Protein AF-A0A3N0YCG9-F1 (afdb_monomer_lite)

Secondary structure (DSSP, 8-state):
-THHHHHHHHHHHHS------SS-----HHHHHHHHS--PPP-SS--TTS-HHHHSSS---EE--SSHHHHTGGGGSGGGGG-SEE--BHHHHHHHHHHTT----SS---SHHHHHHHHHHHHTTGGGT-SEEEEE-GGG-EEEEE-EETTEE--S-------

InterPro domains:
  IPR007342 Pseudouridine-5'-phosphate glycosidase [PF04227] (21-59)
  IPR022830 Indigoidine synthase A-like [G3DSA:3.40.1790.10] (17-108)
  IPR022830 Indigoidine synthase A-like [SSF110581] (22-108)

Organism: Anabarilius grahami (NCBI:txid495550)

pLDDT: mean 70.76, std 23.46, range [23.0, 96.81]

Sequence (163 aa):
MLWRFSALLKRCINTSSSRLCKKALDVSADLTELGRTPIAVVSAGVKSILDIGRTLEFLVIWFEPTDADKACKPFLSESWKALSYTSPNLAELCTMNHTLGLPTPTELPRSLEDVLGCVPTLCRPLLEHLHCVVVTLGALGVLVCGEHDAGTVNLQTRKQKRV

Foldseek 3Di:
DPPVVVVVVVVVVPPPPDDDDPDDDCDDPVLVVVLVDPDDDDDLDDDPPDPLPPSQPRDAAEAEDPDLVSLQVCLLDVSLLSHQEYEEEPVSLQSNCVSNVHDHDPDDDDDPVVCVVHVQSSCVVSQVRYQWYWYQHDPSGIDIDHDDDPRDRDPDDPPPPPD

Structure (mmCIF, N/CA/C/O backbone):
data_AF-A0A3N0YCG9-F1
#
_entry.id   AF-A0A3N0YCG9-F1
#
loop_
_atom_site.group_PDB
_atom_site.id
_atom_site.type_symbol
_atom_site.label_atom_id
_atom_site.label_alt_id
_atom_site.label_comp_id
_atom_site.label_asym_id
_atom_site.label_entity_id
_atom_site.label_seq_id
_atom_site.pdbx_PDB_ins_code
_atom_site.Cartn_x
_atom_site.Cartn_y
_atom_site.Cartn_z
_atom_site.occupancy
_atom_site.B_iso_or_equiv
_atom_site.auth_seq_id
_atom_site.auth_comp_id
_atom_site.auth_asym_id
_atom_site.auth_atom_id
_atom_site.pdbx_PDB_model_num
ATOM 1 N N . MET A 1 1 ? 5.345 -34.348 -1.942 1.00 37.19 1 MET A N 1
ATOM 2 C CA . MET A 1 1 ? 5.346 -33.648 -3.250 1.00 37.19 1 MET A CA 1
ATOM 3 C C . MET A 1 1 ? 5.800 -32.179 -3.191 1.00 37.19 1 MET A C 1
ATOM 5 O O . MET A 1 1 ? 6.169 -31.662 -4.231 1.00 37.19 1 MET A O 1
ATOM 9 N N . LEU A 1 2 ? 5.873 -31.522 -2.018 1.00 30.53 2 LEU A N 1
ATOM 10 C CA . LEU A 1 2 ? 6.313 -30.114 -1.889 1.00 30.53 2 LEU A CA 1
ATOM 11 C C . LEU A 1 2 ? 7.829 -29.859 -2.055 1.00 30.53 2 LEU A C 1
ATOM 13 O O . LEU A 1 2 ? 8.241 -28.742 -2.342 1.00 30.53 2 LEU A O 1
ATOM 17 N N . TRP A 1 3 ? 8.682 -30.874 -1.897 1.00 23.00 3 TRP A N 1
ATOM 18 C CA . TRP A 1 3 ? 10.139 -30.669 -1.855 1.00 23.00 3 TRP A CA 1
ATOM 19 C C . TRP A 1 3 ? 10.830 -30.614 -3.227 1.00 23.00 3 TRP A C 1
ATOM 21 O O . TRP A 1 3 ? 11.988 -30.214 -3.311 1.00 23.00 3 TRP A O 1
ATOM 31 N N . ARG A 1 4 ? 10.134 -30.960 -4.322 1.00 29.30 4 ARG A N 1
ATOM 32 C CA . ARG A 1 4 ? 10.714 -30.902 -5.678 1.00 29.30 4 ARG A CA 1
ATOM 33 C C . ARG A 1 4 ? 10.695 -29.498 -6.301 1.00 29.30 4 ARG A C 1
ATOM 35 O O . ARG A 1 4 ? 11.541 -29.217 -7.140 1.00 29.30 4 ARG A O 1
ATOM 42 N N . PHE A 1 5 ? 9.826 -28.596 -5.835 1.00 33.53 5 PHE A N 1
ATOM 43 C CA . PHE A 1 5 ? 9.745 -27.215 -6.337 1.00 33.53 5 PHE A CA 1
ATOM 44 C C . PHE A 1 5 ? 10.850 -26.297 -5.792 1.00 33.53 5 PHE A C 1
ATOM 46 O O . PHE A 1 5 ? 11.358 -25.448 -6.520 1.00 33.53 5 PHE A O 1
ATOM 53 N N . SER A 1 6 ? 11.311 -26.517 -4.553 1.00 35.75 6 SER A N 1
ATOM 54 C CA . SER A 1 6 ? 12.448 -25.766 -3.991 1.00 35.75 6 SER A CA 1
ATOM 55 C C . SER A 1 6 ? 13.743 -25.992 -4.783 1.00 35.75 6 SER A C 1
ATOM 57 O O . SER A 1 6 ? 14.545 -25.073 -4.940 1.00 35.75 6 SER A O 1
ATOM 59 N N . ALA A 1 7 ? 13.938 -27.199 -5.322 1.00 31.73 7 ALA A N 1
ATOM 60 C CA . ALA A 1 7 ? 15.111 -27.523 -6.125 1.00 31.73 7 ALA A CA 1
ATOM 61 C C . ALA A 1 7 ? 15.093 -26.833 -7.498 1.00 31.73 7 ALA A C 1
ATOM 63 O O . ALA A 1 7 ? 16.149 -26.420 -7.969 1.00 31.73 7 ALA A O 1
ATOM 64 N N . LEU A 1 8 ? 13.916 -26.666 -8.114 1.00 38.28 8 LEU A N 1
ATOM 65 C CA . LEU A 1 8 ? 13.781 -26.027 -9.426 1.00 38.28 8 LEU A CA 1
ATOM 66 C C . LEU A 1 8 ? 14.044 -24.515 -9.334 1.00 38.28 8 LEU A C 1
ATOM 68 O O . LEU A 1 8 ? 14.887 -23.999 -10.062 1.00 38.28 8 LEU A O 1
ATOM 72 N N . LEU A 1 9 ? 13.464 -23.845 -8.329 1.00 35.91 9 LEU A N 1
ATOM 73 C CA . LEU A 1 9 ? 13.721 -22.423 -8.071 1.00 35.91 9 LEU A CA 1
ATOM 74 C C . LEU A 1 9 ? 15.188 -22.153 -7.684 1.00 35.91 9 LEU A C 1
ATOM 76 O O . LEU A 1 9 ? 15.770 -21.152 -8.095 1.00 35.91 9 LEU A O 1
ATOM 80 N N . LYS A 1 10 ? 15.819 -23.058 -6.918 1.00 30.00 10 LYS A N 1
ATOM 81 C CA . LYS A 1 10 ? 17.254 -22.964 -6.586 1.00 30.00 10 LYS A CA 1
ATOM 82 C C . LYS A 1 10 ? 18.157 -23.196 -7.799 1.00 30.00 10 LYS A C 1
ATOM 84 O O . LYS A 1 10 ? 19.231 -22.601 -7.859 1.00 30.00 10 LYS A O 1
ATOM 89 N N . ARG A 1 11 ? 17.747 -24.030 -8.761 1.00 27.62 11 ARG A N 1
ATOM 90 C CA . ARG A 1 11 ? 18.532 -24.298 -9.975 1.00 27.62 11 ARG A CA 1
ATOM 91 C C . ARG A 1 11 ? 18.569 -23.081 -10.901 1.00 27.62 11 ARG A C 1
ATOM 93 O O . ARG A 1 11 ? 19.645 -22.775 -11.398 1.00 27.62 11 ARG A O 1
ATOM 100 N N . CYS A 1 12 ? 17.467 -22.336 -11.003 1.00 37.03 12 CYS A N 1
ATOM 101 C CA . CYS A 1 12 ? 17.390 -21.077 -11.755 1.00 37.03 12 CYS A CA 1
ATOM 102 C C . CYS A 1 12 ? 18.237 -19.942 -11.141 1.00 37.03 12 CYS A C 1
ATOM 104 O O . CYS A 1 12 ? 18.661 -19.040 -11.852 1.00 37.03 12 CYS A O 1
ATOM 106 N N . ILE A 1 13 ? 18.534 -19.995 -9.835 1.00 38.28 13 ILE A N 1
ATOM 107 C CA . ILE A 1 13 ? 19.373 -18.995 -9.144 1.00 38.28 13 ILE A CA 1
ATOM 108 C C . ILE A 1 13 ? 20.878 -19.269 -9.327 1.00 38.28 13 ILE A C 1
ATOM 110 O O . ILE A 1 13 ? 21.675 -18.334 -9.306 1.00 38.28 13 ILE A O 1
ATOM 114 N N . ASN A 1 14 ? 21.287 -20.531 -9.504 1.00 29.62 14 ASN A N 1
ATOM 115 C CA . ASN A 1 14 ? 22.705 -20.921 -9.523 1.00 29.62 14 ASN A CA 1
ATOM 116 C C . ASN A 1 14 ? 23.334 -21.008 -10.925 1.00 29.62 14 ASN A C 1
ATOM 118 O O . ASN A 1 14 ? 24.548 -21.179 -11.025 1.00 29.62 14 ASN A O 1
ATOM 122 N N . THR A 1 15 ? 22.554 -20.901 -12.004 1.00 33.34 15 THR A N 1
ATOM 123 C CA . THR A 1 15 ? 23.065 -20.990 -13.387 1.00 33.34 15 THR A CA 1
ATOM 124 C C . THR A 1 15 ? 23.573 -19.669 -13.968 1.00 33.34 15 THR A C 1
ATOM 126 O O . THR A 1 15 ? 24.191 -19.685 -15.025 1.00 33.34 15 THR A O 1
ATOM 129 N N . SER A 1 16 ? 23.417 -18.534 -13.281 1.00 37.97 16 SER A N 1
ATOM 130 C CA . SER A 1 16 ? 23.810 -17.216 -13.818 1.00 37.97 16 SER A CA 1
ATOM 131 C C . SER A 1 16 ? 25.271 -16.817 -13.551 1.00 37.97 16 SER A C 1
ATOM 133 O O . SER A 1 16 ? 25.642 -15.662 -13.750 1.00 37.97 16 SER A O 1
ATOM 135 N N . SER A 1 17 ? 26.127 -17.749 -13.115 1.00 38.06 17 SER A N 1
ATOM 136 C CA . SER A 1 17 ? 27.568 -17.507 -12.952 1.00 38.06 17 SER A CA 1
ATOM 137 C C . SER A 1 17 ? 28.369 -18.085 -14.120 1.00 38.06 17 SER A C 1
ATOM 139 O O . SER A 1 17 ? 29.158 -19.014 -13.967 1.00 38.06 17 SER A O 1
ATOM 141 N N . SER A 1 18 ? 28.198 -17.516 -15.311 1.00 30.56 18 SER A N 1
ATOM 142 C CA . SER A 1 18 ? 29.240 -17.566 -16.339 1.00 30.56 18 SER A CA 1
ATOM 143 C C . SER A 1 18 ? 29.152 -16.334 -17.230 1.00 30.56 18 SER A C 1
ATOM 145 O O . SER A 1 18 ? 28.174 -16.109 -17.935 1.00 30.56 18 SER A O 1
ATOM 147 N N . ARG A 1 19 ? 30.212 -15.526 -17.161 1.00 41.03 19 ARG A N 1
ATOM 148 C CA . ARG A 1 19 ? 30.545 -14.452 -18.099 1.00 41.03 19 ARG A CA 1
ATOM 149 C C . ARG A 1 19 ? 30.415 -14.948 -19.548 1.00 41.03 19 ARG A C 1
ATOM 151 O O . ARG A 1 19 ? 30.819 -16.072 -19.816 1.00 41.03 19 ARG A O 1
ATOM 158 N N . LEU A 1 20 ? 30.001 -14.034 -20.439 1.00 31.09 20 LEU A N 1
ATOM 159 C CA . LEU A 1 20 ? 29.906 -14.119 -21.914 1.00 31.09 20 LEU A CA 1
ATOM 160 C C . LEU A 1 20 ? 28.534 -14.556 -22.466 1.00 31.09 20 LEU A C 1
ATOM 162 O O . LEU A 1 20 ? 28.248 -15.739 -22.537 1.00 31.09 20 LEU A O 1
ATOM 166 N N . CYS A 1 21 ? 27.736 -13.611 -22.980 1.00 26.44 21 CYS A N 1
ATOM 167 C CA . CYS A 1 21 ? 27.433 -13.476 -24.417 1.00 26.44 21 CYS A CA 1
ATOM 168 C C . CYS A 1 21 ? 26.360 -12.393 -24.659 1.00 26.44 21 CYS A C 1
ATOM 170 O O . CYS A 1 21 ? 25.443 -12.192 -23.870 1.00 26.44 21 CYS A O 1
ATOM 172 N N . LYS A 1 22 ? 26.506 -11.670 -25.769 1.00 32.81 22 LYS A N 1
ATOM 173 C CA . LYS A 1 22 ? 25.615 -10.615 -26.263 1.00 32.81 22 LYS A CA 1
ATOM 174 C C . LYS A 1 22 ? 24.296 -11.219 -26.795 1.00 32.81 22 LYS A C 1
ATOM 176 O O . LYS A 1 22 ? 24.340 -12.182 -27.547 1.00 32.81 22 LYS A O 1
ATOM 181 N N . LYS A 1 23 ? 23.158 -10.559 -26.522 1.00 32.31 23 LYS A N 1
ATOM 182 C CA . LYS A 1 23 ? 21.869 -10.648 -27.258 1.00 32.31 23 LYS A CA 1
ATOM 183 C C . LYS A 1 23 ? 21.147 -12.017 -27.332 1.00 32.31 23 LYS A C 1
ATOM 185 O O . LYS A 1 23 ? 20.663 -12.382 -28.400 1.00 32.31 23 LYS A O 1
ATOM 190 N N . ALA A 1 24 ? 20.948 -12.712 -26.216 1.00 33.03 24 ALA A N 1
ATOM 191 C CA . ALA A 1 24 ? 19.905 -13.741 -26.120 1.00 33.03 24 ALA A CA 1
ATOM 192 C C . ALA A 1 24 ? 19.052 -13.476 -24.872 1.00 33.03 24 ALA A C 1
ATOM 194 O O . ALA A 1 24 ? 19.582 -13.374 -23.771 1.00 33.03 24 ALA A O 1
ATOM 195 N N . LEU A 1 25 ? 17.749 -13.260 -25.069 1.00 39.25 25 LEU A N 1
ATOM 196 C CA . LEU A 1 25 ? 16.774 -13.042 -24.001 1.00 39.25 25 LEU A CA 1
ATOM 197 C C . LEU A 1 25 ? 16.544 -14.372 -23.278 1.00 39.25 25 LEU A C 1
ATOM 199 O O . LEU A 1 25 ? 15.926 -15.267 -23.847 1.00 39.25 25 LEU A O 1
ATOM 203 N N . ASP A 1 26 ? 17.027 -14.491 -22.045 1.00 39.84 26 ASP A N 1
ATOM 204 C CA . ASP A 1 26 ? 16.812 -15.674 -21.209 1.00 39.84 26 ASP A CA 1
ATOM 205 C C . ASP A 1 26 ? 15.547 -15.470 -20.358 1.00 39.84 26 ASP A C 1
ATOM 207 O O . ASP A 1 26 ? 15.591 -15.161 -19.166 1.00 39.84 26 ASP A O 1
ATOM 211 N N . VAL A 1 27 ? 14.382 -15.529 -21.012 1.00 47.94 27 VAL A N 1
ATOM 212 C CA . VAL A 1 27 ? 13.092 -15.588 -20.311 1.00 47.94 27 VAL A CA 1
ATOM 213 C C . VAL A 1 27 ? 12.921 -17.024 -19.833 1.00 47.94 27 VAL A C 1
ATOM 215 O O . VAL A 1 27 ? 12.742 -17.925 -20.652 1.00 47.94 27 VAL A O 1
ATOM 218 N N . SER A 1 28 ? 12.981 -17.246 -18.516 1.00 51.81 28 SER A N 1
ATOM 219 C CA . SER A 1 28 ? 12.769 -18.584 -17.956 1.00 51.81 28 SER A CA 1
ATOM 220 C C . SER A 1 28 ? 11.415 -19.140 -18.410 1.00 51.81 28 SER A C 1
ATOM 222 O O . SER A 1 28 ? 10.379 -18.486 -18.254 1.00 51.81 28 SER A O 1
ATOM 224 N N . ALA A 1 29 ? 11.416 -20.371 -18.927 1.00 55.06 29 ALA A N 1
ATOM 225 C CA . ALA A 1 29 ? 10.206 -21.112 -19.280 1.00 55.06 29 ALA A CA 1
ATOM 226 C C . ALA A 1 29 ? 9.208 -21.200 -18.104 1.00 55.06 29 ALA A C 1
ATOM 228 O O . ALA A 1 29 ? 7.998 -21.246 -18.328 1.00 55.06 29 ALA A O 1
ATOM 229 N N . ASP A 1 30 ? 9.701 -21.120 -16.861 1.00 53.72 30 ASP A N 1
ATOM 230 C CA . ASP A 1 30 ? 8.892 -21.147 -15.639 1.00 53.72 30 ASP A CA 1
ATOM 231 C C . ASP A 1 30 ? 7.851 -20.016 -15.599 1.00 53.72 30 ASP A C 1
ATOM 233 O O . ASP A 1 30 ? 6.733 -20.218 -15.131 1.00 53.72 30 ASP A O 1
ATOM 237 N N . LEU A 1 31 ? 8.188 -18.830 -16.119 1.00 50.75 31 LEU A N 1
ATOM 238 C CA . LEU A 1 31 ? 7.305 -17.655 -16.116 1.00 50.75 31 LEU A CA 1
ATOM 239 C C . LEU A 1 31 ? 6.129 -17.804 -17.083 1.00 50.75 31 LEU A C 1
ATOM 241 O O . LEU A 1 31 ? 5.025 -17.343 -16.800 1.00 50.75 31 LEU A O 1
ATOM 245 N N . THR A 1 32 ? 6.356 -18.492 -18.204 1.00 55.34 32 THR A N 1
ATOM 246 C CA . 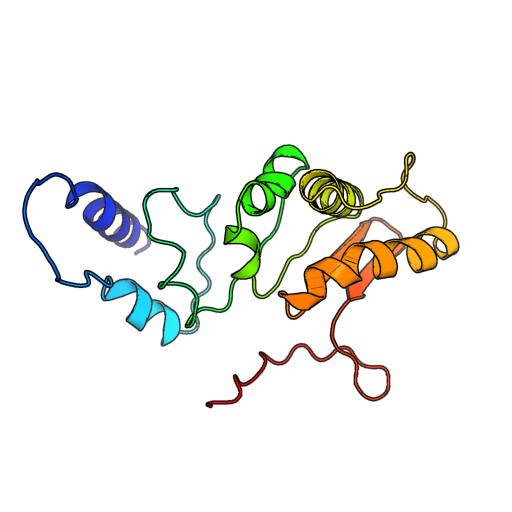THR A 1 32 ? 5.299 -18.783 -19.181 1.00 55.34 32 THR A CA 1
ATOM 247 C C . THR A 1 32 ? 4.316 -19.815 -18.626 1.00 55.34 32 THR A C 1
ATOM 249 O O . THR A 1 32 ? 3.109 -19.684 -18.822 1.00 55.34 32 THR A O 1
ATOM 252 N N . GLU A 1 33 ? 4.810 -20.812 -17.889 1.00 57.78 33 GLU A N 1
ATOM 253 C CA . GLU A 1 33 ? 3.973 -21.830 -17.239 1.00 57.78 33 GLU A CA 1
ATOM 254 C C . GLU A 1 33 ? 3.208 -21.275 -16.023 1.00 57.78 33 GLU A C 1
ATOM 256 O O . GLU A 1 33 ? 2.035 -21.606 -15.822 1.00 57.78 33 GLU A O 1
ATOM 261 N N . LEU A 1 34 ? 3.826 -20.361 -15.264 1.00 55.62 34 LEU A N 1
ATOM 262 C CA . LEU A 1 34 ? 3.185 -19.605 -14.180 1.00 55.62 34 LEU A CA 1
ATOM 263 C C . LEU A 1 34 ? 2.027 -18.731 -14.672 1.00 55.62 34 LEU A C 1
ATOM 265 O O . LEU A 1 34 ? 1.005 -18.653 -14.001 1.00 55.62 34 LEU A O 1
ATOM 269 N N . GLY A 1 35 ? 2.154 -18.109 -15.847 1.00 55.44 35 GLY A N 1
ATOM 270 C CA . GLY A 1 35 ? 1.075 -17.309 -16.436 1.00 55.44 35 GLY A CA 1
ATOM 271 C C . GLY A 1 35 ? -0.089 -18.133 -17.007 1.00 55.44 35 GLY A C 1
ATOM 272 O O . GLY A 1 35 ? -1.175 -17.595 -17.209 1.00 55.44 35 GLY A O 1
ATOM 273 N N . ARG A 1 36 ? 0.117 -19.430 -17.283 1.00 55.62 36 ARG A N 1
ATOM 274 C CA . ARG A 1 36 ? -0.893 -20.329 -17.883 1.00 55.62 36 ARG A CA 1
ATOM 275 C C . ARG A 1 36 ? -1.649 -21.179 -16.867 1.00 55.62 36 ARG A C 1
ATOM 277 O O . ARG A 1 36 ? -2.750 -21.639 -17.165 1.00 55.62 36 ARG A O 1
ATOM 284 N N . THR A 1 37 ? -1.076 -21.393 -15.688 1.00 52.50 37 THR A N 1
ATOM 285 C CA . THR A 1 37 ? -1.665 -22.232 -14.639 1.00 52.50 37 THR A CA 1
ATOM 286 C C . THR A 1 37 ? -2.245 -21.333 -13.544 1.00 52.50 37 THR A C 1
ATOM 288 O O . THR A 1 37 ? -1.543 -20.426 -13.1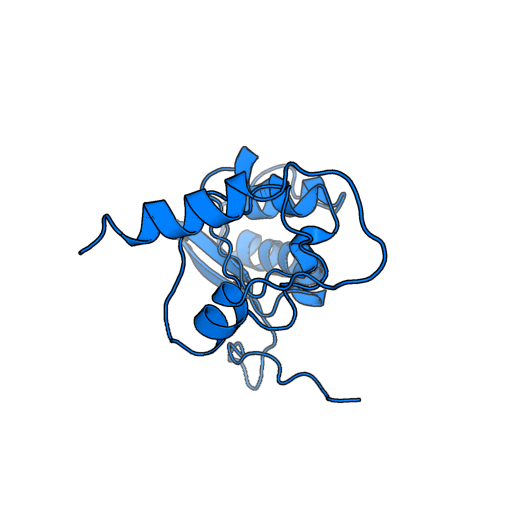08 1.00 52.50 37 THR A O 1
ATOM 291 N N . PRO A 1 38 ? -3.481 -21.550 -13.051 1.00 52.94 38 PRO A N 1
ATOM 292 C CA . PRO A 1 38 ? -4.060 -20.750 -11.968 1.00 52.94 38 PRO A CA 1
ATOM 293 C C . PRO A 1 38 ? -3.415 -21.108 -10.617 1.00 52.94 38 PRO A C 1
ATOM 295 O O . PRO A 1 38 ? -4.044 -21.700 -9.741 1.00 52.94 38 PRO A O 1
ATOM 298 N N . ILE A 1 39 ? -2.130 -20.791 -10.462 1.00 56.81 39 ILE A N 1
ATOM 299 C CA . ILE A 1 39 ? -1.344 -20.985 -9.244 1.00 56.81 39 ILE A CA 1
ATOM 300 C C . ILE A 1 39 ? -0.922 -19.625 -8.688 1.00 56.81 39 ILE A C 1
ATOM 302 O O . ILE A 1 39 ? -0.410 -18.774 -9.408 1.00 56.81 39 ILE A O 1
ATOM 306 N N . ALA A 1 40 ? -1.122 -19.421 -7.388 1.00 56.03 40 ALA A N 1
ATOM 307 C CA . ALA A 1 40 ? -0.599 -18.259 -6.682 1.00 56.03 40 ALA A CA 1
ATOM 308 C C . ALA A 1 40 ? 0.783 -18.596 -6.107 1.00 56.03 40 ALA A C 1
ATOM 310 O O . ALA A 1 40 ? 0.935 -19.577 -5.376 1.00 56.03 40 ALA A O 1
ATOM 311 N N . VAL A 1 41 ? 1.792 -17.783 -6.421 1.00 62.50 41 VAL A N 1
ATOM 312 C CA . VAL A 1 41 ? 3.124 -17.888 -5.813 1.00 62.50 41 VAL A CA 1
ATOM 313 C C . VAL A 1 41 ? 3.245 -16.846 -4.714 1.00 62.50 41 VAL A C 1
ATOM 315 O O . VAL A 1 41 ? 3.231 -15.650 -4.983 1.00 62.50 41 VAL A O 1
ATOM 318 N N . VAL A 1 42 ? 3.411 -17.306 -3.475 1.00 61.19 42 VAL A N 1
ATOM 319 C CA . VAL A 1 42 ? 3.691 -16.441 -2.325 1.00 61.19 42 VAL A CA 1
ATOM 320 C C . VAL A 1 42 ? 5.195 -16.454 -2.069 1.00 61.19 42 VAL A C 1
ATOM 322 O O . VAL A 1 42 ? 5.782 -17.509 -1.821 1.00 61.19 42 VAL A O 1
ATOM 325 N N . SER A 1 43 ? 5.837 -15.289 -2.142 1.00 66.06 43 SER A N 1
ATOM 326 C CA . SER A 1 43 ? 7.262 -15.117 -1.843 1.00 66.06 43 SER A CA 1
ATOM 327 C C . SER A 1 43 ? 7.473 -13.919 -0.916 1.00 66.06 43 SER A C 1
ATOM 329 O O . SER A 1 43 ? 6.677 -12.986 -0.901 1.00 66.06 43 SER A O 1
ATOM 331 N N . ALA A 1 44 ? 8.563 -13.913 -0.142 1.00 57.44 44 ALA A N 1
ATOM 332 C CA . ALA A 1 44 ? 8.921 -12.801 0.750 1.00 57.44 44 ALA A CA 1
ATOM 333 C C . ALA A 1 44 ? 9.575 -11.614 0.002 1.00 57.44 44 ALA A C 1
ATOM 335 O O . ALA A 1 44 ? 10.417 -10.906 0.559 1.00 57.44 44 ALA A O 1
ATOM 336 N N . GLY A 1 45 ? 9.222 -11.432 -1.273 1.00 57.62 45 GLY A N 1
ATOM 337 C CA . GLY A 1 45 ? 9.804 -10.456 -2.188 1.00 57.62 45 GLY A CA 1
ATOM 338 C C . GLY A 1 45 ? 10.503 -11.098 -3.387 1.00 57.62 45 GLY A C 1
ATOM 339 O O . GLY A 1 45 ? 10.978 -12.236 -3.343 1.00 57.62 45 GLY A O 1
ATOM 340 N N . VAL A 1 46 ? 10.588 -10.335 -4.475 1.00 55.03 46 VAL A N 1
ATOM 341 C CA . VAL A 1 46 ? 11.354 -10.714 -5.666 1.00 55.03 46 VAL A CA 1
ATOM 342 C C . VAL A 1 46 ? 12.833 -10.473 -5.362 1.00 55.03 46 VAL A C 1
ATOM 344 O O . VAL A 1 46 ? 13.226 -9.366 -4.995 1.00 55.03 46 VAL A O 1
ATOM 347 N N . LYS A 1 47 ? 13.676 -11.507 -5.467 1.00 50.69 47 LYS A N 1
ATOM 348 C CA . LYS A 1 47 ? 15.133 -11.340 -5.343 1.00 50.69 47 LYS A CA 1
ATOM 349 C C . LYS A 1 47 ? 15.568 -10.353 -6.433 1.00 50.69 47 LYS A C 1
ATOM 351 O O . LYS A 1 47 ? 15.233 -10.571 -7.592 1.00 50.69 47 LYS A O 1
ATOM 356 N N . SER A 1 48 ? 16.319 -9.312 -6.071 1.00 44.66 48 SER A N 1
ATOM 357 C CA . SER A 1 48 ? 16.760 -8.178 -6.916 1.00 44.66 48 SER A CA 1
ATOM 358 C C . SER A 1 48 ? 17.592 -8.534 -8.165 1.00 44.66 48 SER A C 1
ATOM 360 O O . SER A 1 48 ? 18.203 -7.661 -8.769 1.00 44.66 48 SER A O 1
ATOM 362 N N . ILE A 1 49 ? 17.661 -9.818 -8.520 1.00 43.72 49 ILE A N 1
ATOM 363 C CA . ILE A 1 49 ? 18.489 -10.404 -9.575 1.00 43.72 49 ILE A CA 1
ATOM 364 C C . ILE A 1 49 ? 17.679 -10.804 -10.816 1.00 43.72 49 ILE A C 1
ATOM 366 O O . ILE A 1 49 ? 18.269 -11.147 -11.834 1.00 43.72 49 ILE A O 1
ATOM 370 N N . LEU A 1 50 ? 16.343 -10.783 -10.739 1.00 48.59 50 LEU A N 1
ATOM 371 C CA . LEU A 1 50 ? 15.499 -10.897 -11.925 1.00 48.59 50 LEU A CA 1
ATOM 372 C C . LEU A 1 50 ? 15.365 -9.511 -12.555 1.00 48.59 50 LEU A C 1
ATOM 374 O O . LEU A 1 50 ? 15.037 -8.554 -11.857 1.00 48.59 50 LEU A O 1
ATOM 378 N N . ASP A 1 51 ? 15.573 -9.417 -13.867 1.00 45.00 51 ASP A N 1
ATOM 379 C CA . ASP A 1 51 ? 15.200 -8.246 -14.660 1.00 45.00 51 ASP A CA 1
ATOM 380 C C . ASP A 1 51 ? 13.665 -8.097 -14.620 1.00 45.00 51 ASP A C 1
ATOM 382 O O . ASP A 1 51 ? 12.901 -8.645 -15.423 1.00 45.00 51 ASP A O 1
ATOM 386 N N . ILE A 1 52 ? 13.216 -7.392 -13.583 1.00 53.88 52 ILE A N 1
ATOM 387 C CA . ILE A 1 52 ? 11.825 -7.111 -13.222 1.00 53.88 52 ILE A CA 1
ATOM 388 C C . ILE A 1 52 ? 11.121 -6.429 -14.409 1.00 53.88 52 ILE A C 1
ATOM 390 O O . ILE A 1 52 ? 10.015 -6.808 -14.766 1.00 53.88 52 ILE A O 1
ATOM 394 N N . GLY A 1 53 ? 11.792 -5.545 -15.150 1.00 50.72 53 GLY A N 1
ATOM 395 C CA . GLY A 1 53 ? 11.154 -4.727 -16.191 1.00 50.72 53 GLY A CA 1
ATOM 396 C C . GLY A 1 53 ? 10.427 -5.469 -17.328 1.00 50.72 53 GLY A C 1
ATOM 397 O O . GLY A 1 53 ? 9.478 -4.916 -17.868 1.00 50.72 53 GLY A O 1
ATOM 398 N N . ARG A 1 54 ? 10.820 -6.700 -17.704 1.00 47.38 54 ARG A N 1
ATOM 399 C CA . ARG A 1 54 ? 10.189 -7.447 -18.827 1.00 47.38 54 ARG A CA 1
ATOM 400 C C . ARG A 1 54 ? 9.427 -8.707 -18.424 1.00 47.38 54 ARG A C 1
ATOM 402 O O . ARG A 1 54 ? 8.726 -9.290 -19.243 1.00 47.38 54 ARG A O 1
ATOM 409 N N . THR A 1 55 ? 9.540 -9.114 -17.166 1.00 50.03 55 THR A N 1
ATOM 410 C CA . THR A 1 55 ? 8.865 -10.303 -16.626 1.00 50.03 55 THR A CA 1
ATOM 411 C C . THR A 1 55 ? 7.398 -10.016 -16.249 1.00 50.03 55 THR A C 1
ATOM 413 O O . THR A 1 55 ? 6.604 -10.931 -16.047 1.00 50.03 55 THR A O 1
ATOM 416 N N . LEU A 1 56 ? 7.025 -8.735 -16.165 1.00 50.41 56 LEU A N 1
ATOM 417 C CA . LEU A 1 56 ? 5.851 -8.266 -15.424 1.00 50.41 56 LEU A CA 1
ATOM 418 C C . LEU A 1 56 ? 4.660 -7.865 -16.298 1.00 50.41 56 LEU A C 1
ATOM 420 O O . LEU A 1 56 ? 3.587 -7.603 -15.771 1.00 50.41 56 LEU A O 1
ATOM 424 N N . GLU A 1 57 ? 4.803 -7.880 -17.625 1.00 52.44 57 GLU A N 1
ATOM 425 C CA . GLU A 1 57 ? 3.679 -7.606 -18.536 1.00 52.44 57 GLU A CA 1
ATOM 426 C C . GLU A 1 57 ? 2.651 -8.753 -18.583 1.00 52.44 57 GLU A C 1
ATOM 428 O O . GLU A 1 57 ? 1.534 -8.559 -19.056 1.00 52.44 57 GLU A O 1
ATOM 433 N N . PHE A 1 58 ? 3.003 -9.943 -18.080 1.00 53.41 58 PHE A N 1
ATOM 434 C CA . PHE A 1 58 ? 2.191 -11.158 -18.220 1.00 53.41 58 PHE A CA 1
ATOM 435 C C . PHE A 1 58 ? 1.601 -11.698 -16.912 1.00 53.41 58 PHE A C 1
ATOM 437 O O . PHE A 1 58 ? 0.824 -12.651 -16.962 1.00 53.41 58 PHE A O 1
ATOM 444 N N . LEU A 1 59 ? 1.947 -11.132 -15.750 1.00 67.88 59 L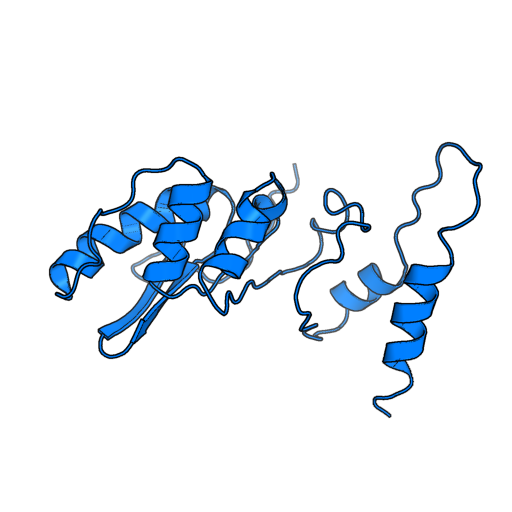EU A N 1
ATOM 445 C CA . LEU A 1 59 ? 1.561 -11.690 -14.451 1.00 67.88 59 LEU A CA 1
ATOM 446 C C . LEU A 1 59 ? 0.772 -10.689 -13.614 1.00 67.88 59 LEU A C 1
ATOM 448 O O . LEU A 1 59 ? 1.171 -9.542 -13.442 1.00 67.88 59 LEU A O 1
ATOM 452 N N . VAL A 1 60 ? -0.330 -11.170 -13.040 1.00 76.38 60 VAL A N 1
ATOM 453 C CA . VAL A 1 60 ? -1.047 -10.452 -11.988 1.00 76.38 60 VAL A CA 1
ATOM 454 C C . VAL A 1 60 ? -0.257 -10.578 -10.693 1.00 76.38 60 VAL A C 1
ATOM 456 O O . VAL A 1 60 ? -0.007 -11.691 -10.229 1.00 76.38 60 VAL A O 1
ATOM 459 N N . ILE A 1 61 ? 0.112 -9.446 -10.097 1.00 82.75 61 ILE A N 1
ATOM 460 C CA . ILE A 1 61 ? 0.903 -9.421 -8.863 1.00 82.75 61 ILE A CA 1
ATOM 461 C C . ILE A 1 61 ? 0.123 -8.742 -7.759 1.00 82.75 61 ILE A C 1
ATOM 463 O O . ILE A 1 61 ? -0.340 -7.612 -7.910 1.00 82.75 61 ILE A O 1
ATOM 467 N N . TRP A 1 62 ? 0.038 -9.441 -6.634 1.00 86.94 62 TRP A N 1
ATOM 468 C CA . TRP A 1 62 ? -0.549 -8.944 -5.407 1.00 86.94 62 TRP A CA 1
ATOM 469 C C . TRP A 1 62 ? 0.542 -8.737 -4.358 1.00 86.94 62 TRP A C 1
ATOM 471 O O . TRP A 1 62 ? 1.276 -9.670 -4.025 1.00 86.94 62 TRP A O 1
ATOM 481 N N . PHE A 1 63 ? 0.647 -7.518 -3.837 1.00 90.81 63 PHE A N 1
ATOM 482 C CA . PHE A 1 63 ? 1.583 -7.167 -2.776 1.00 90.81 63 PHE A CA 1
ATOM 483 C C . PHE A 1 63 ? 0.863 -7.033 -1.425 1.00 90.81 63 PHE A C 1
ATOM 485 O O . PHE A 1 63 ? 0.024 -6.159 -1.241 1.00 90.81 63 PHE A O 1
ATOM 492 N N . GLU A 1 64 ? 1.204 -7.905 -0.477 1.00 91.56 64 GLU A N 1
ATOM 493 C CA . GLU A 1 64 ? 0.778 -7.827 0.929 1.00 91.56 64 GLU A CA 1
ATOM 494 C C . GLU A 1 64 ? 1.973 -7.375 1.779 1.00 91.56 64 GLU A C 1
ATOM 496 O O . GLU A 1 64 ? 2.841 -8.201 2.102 1.00 91.56 64 GLU A O 1
ATOM 501 N N . PRO A 1 65 ? 2.094 -6.081 2.116 1.00 88.69 65 PRO A N 1
ATOM 502 C CA . PRO A 1 65 ? 3.057 -5.662 3.124 1.00 88.69 65 PRO A CA 1
ATOM 503 C C . PRO A 1 65 ? 2.679 -6.250 4.495 1.00 88.69 65 PRO A C 1
ATOM 505 O O . PRO A 1 65 ? 1.518 -6.482 4.802 1.00 88.69 65 PRO A O 1
ATOM 508 N N . THR A 1 66 ? 3.691 -6.568 5.305 1.00 81.75 66 THR A N 1
ATOM 509 C CA . THR A 1 66 ? 3.496 -7.090 6.677 1.00 81.75 66 THR A CA 1
ATOM 510 C C . THR A 1 66 ? 3.830 -6.050 7.746 1.00 81.75 66 THR A C 1
ATOM 512 O O . THR A 1 66 ? 3.469 -6.210 8.908 1.00 81.75 66 THR A O 1
ATOM 515 N N . ASP A 1 67 ? 4.637 -5.061 7.368 1.00 87.06 67 ASP A N 1
ATOM 516 C CA . ASP A 1 67 ? 5.117 -3.985 8.219 1.00 87.06 67 ASP A CA 1
ATOM 517 C C . ASP A 1 67 ? 5.599 -2.815 7.344 1.00 87.06 67 ASP A C 1
ATOM 519 O O . ASP A 1 67 ? 5.846 -2.971 6.140 1.00 87.06 67 ASP A O 1
ATOM 523 N N . ALA A 1 68 ? 5.760 -1.643 7.962 1.00 81.06 68 ALA A N 1
ATOM 524 C CA . ALA A 1 68 ? 6.173 -0.412 7.292 1.00 81.06 68 ALA A CA 1
ATOM 525 C C . ALA A 1 68 ? 7.533 -0.539 6.573 1.00 81.06 68 ALA A C 1
ATOM 527 O O . ALA A 1 68 ? 7.681 -0.057 5.447 1.00 81.06 68 ALA A O 1
ATOM 5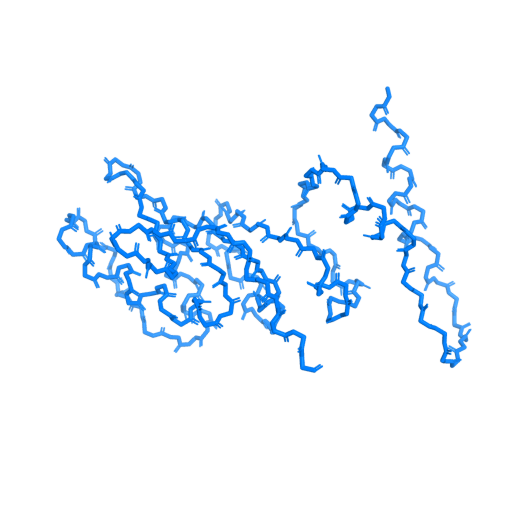28 N N . ASP A 1 69 ? 8.503 -1.248 7.163 1.00 83.25 69 ASP A N 1
ATOM 529 C CA . ASP A 1 69 ? 9.839 -1.418 6.575 1.00 83.25 69 ASP A CA 1
ATOM 530 C C . ASP A 1 69 ? 9.799 -2.274 5.306 1.00 83.25 69 ASP A C 1
ATOM 532 O O . ASP A 1 69 ? 10.637 -2.134 4.412 1.00 83.25 69 ASP A O 1
ATOM 536 N N . LYS A 1 70 ? 8.841 -3.197 5.199 1.00 83.06 70 LYS A N 1
ATOM 537 C CA . LYS A 1 70 ? 8.593 -3.946 3.962 1.00 83.06 70 LYS A CA 1
ATOM 538 C C . LYS A 1 70 ? 7.751 -3.159 2.972 1.00 83.06 70 LYS A C 1
ATOM 540 O O . LYS A 1 70 ? 8.005 -3.281 1.772 1.00 83.06 70 LYS A O 1
ATOM 545 N N . ALA A 1 71 ? 6.797 -2.366 3.453 1.00 89.44 71 ALA A N 1
ATOM 546 C CA . ALA A 1 71 ? 5.885 -1.595 2.617 1.00 89.44 71 ALA A CA 1
ATOM 547 C C . ALA A 1 71 ? 6.622 -0.626 1.685 1.00 89.44 71 ALA A C 1
ATOM 549 O O . ALA A 1 71 ? 6.228 -0.488 0.531 1.00 89.44 71 ALA A O 1
ATOM 550 N N . CYS A 1 72 ? 7.724 -0.017 2.135 1.00 88.56 72 CYS A N 1
ATOM 551 C CA . CYS A 1 72 ? 8.489 0.932 1.321 1.00 88.56 72 CYS A CA 1
ATOM 552 C C . CYS A 1 72 ? 9.299 0.281 0.189 1.00 88.56 72 CYS A C 1
ATOM 554 O O . CYS A 1 72 ? 9.595 0.936 -0.809 1.00 88.56 72 CYS A O 1
ATOM 556 N N . LYS A 1 73 ? 9.669 -1.001 0.302 1.00 86.62 73 LYS A N 1
ATOM 557 C CA . LYS A 1 73 ? 10.710 -1.607 -0.551 1.00 86.62 73 LYS A CA 1
ATOM 558 C C . LYS A 1 73 ? 10.414 -1.537 -2.052 1.00 86.62 73 LYS A C 1
ATOM 560 O O . LYS A 1 73 ? 11.330 -1.175 -2.791 1.00 86.62 73 LYS A O 1
ATOM 565 N N . PRO A 1 74 ? 9.192 -1.840 -2.535 1.00 86.75 74 PRO A N 1
ATOM 566 C CA . PRO A 1 74 ? 8.888 -1.711 -3.960 1.00 86.75 74 PRO A CA 1
ATOM 567 C C . PRO A 1 74 ? 8.990 -0.267 -4.467 1.00 86.75 74 PRO A C 1
ATOM 569 O O . PRO A 1 74 ? 9.306 -0.063 -5.636 1.00 86.75 74 PRO A O 1
ATOM 572 N N . PHE A 1 75 ? 8.754 0.711 -3.589 1.00 89.81 75 PHE A N 1
ATOM 573 C CA . PHE A 1 75 ? 8.665 2.143 -3.891 1.00 89.81 75 PHE A CA 1
ATOM 574 C C . PHE A 1 75 ? 10.020 2.860 -3.881 1.00 89.81 75 PHE A C 1
ATOM 576 O O . PHE A 1 75 ? 10.107 4.001 -4.318 1.00 89.81 75 PHE A O 1
ATOM 583 N N . LEU A 1 76 ? 11.097 2.185 -3.464 1.00 87.88 76 LEU A N 1
ATOM 584 C CA . LEU A 1 76 ? 12.477 2.688 -3.573 1.00 87.88 76 LEU A CA 1
ATOM 585 C C . LEU A 1 76 ? 13.014 2.681 -5.020 1.00 87.88 76 LEU A C 1
ATOM 587 O O . LEU A 1 76 ? 14.129 3.128 -5.277 1.00 87.88 76 LEU A O 1
ATOM 591 N N . SER A 1 77 ? 12.255 2.124 -5.965 1.00 86.50 77 SER A N 1
ATOM 592 C CA . SER A 1 77 ? 12.576 2.058 -7.394 1.00 86.50 77 SER A CA 1
ATOM 593 C C . SER A 1 77 ? 11.282 2.069 -8.203 1.00 86.50 77 SER A C 1
ATOM 595 O O . SER A 1 77 ? 10.213 1.916 -7.635 1.00 86.50 77 SER A O 1
ATOM 597 N N . GLU A 1 78 ? 11.352 2.113 -9.529 1.00 85.12 78 GLU A N 1
ATOM 598 C CA . GLU A 1 78 ? 10.165 2.034 -10.401 1.00 85.12 78 GLU A CA 1
ATOM 599 C C . GLU A 1 78 ? 9.457 0.659 -10.391 1.00 85.12 78 GLU A C 1
ATOM 601 O O . GLU A 1 78 ? 8.438 0.473 -11.055 1.00 85.12 78 GLU A O 1
ATOM 606 N N . SER A 1 79 ? 9.969 -0.317 -9.631 1.00 81.56 79 SER A N 1
ATOM 607 C CA . SER A 1 79 ? 9.455 -1.694 -9.591 1.00 81.56 79 SER A CA 1
ATOM 608 C C . SER A 1 79 ? 8.005 -1.800 -9.102 1.00 81.56 79 SER A C 1
ATOM 610 O O . SER A 1 79 ? 7.306 -2.736 -9.484 1.00 81.56 79 SER A O 1
ATOM 612 N N . TRP A 1 80 ? 7.525 -0.862 -8.278 1.00 86.06 80 TRP A N 1
ATOM 613 C CA . TRP A 1 80 ? 6.138 -0.868 -7.789 1.00 86.06 80 TRP A CA 1
ATOM 614 C C . TRP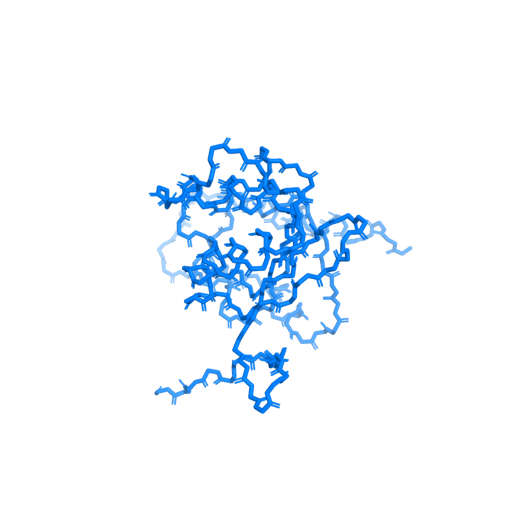 A 1 80 ? 5.094 -0.709 -8.905 1.00 86.06 80 TRP A C 1
ATOM 616 O O . TRP A 1 80 ? 3.963 -1.158 -8.739 1.00 86.06 80 TRP A O 1
ATOM 626 N N . LYS A 1 81 ? 5.462 -0.131 -10.058 1.00 87.38 81 LYS A N 1
ATOM 627 C CA . LYS A 1 81 ? 4.552 0.068 -11.204 1.00 87.38 81 LYS A CA 1
ATOM 628 C C . LYS A 1 81 ? 4.116 -1.234 -11.873 1.00 87.38 81 LYS A C 1
ATOM 630 O O . LYS A 1 81 ? 3.188 -1.238 -12.670 1.00 87.38 81 LYS A O 1
ATOM 635 N N . ALA A 1 82 ? 4.793 -2.331 -11.557 1.00 82.69 82 ALA A N 1
ATOM 636 C CA . ALA A 1 82 ? 4.431 -3.662 -12.008 1.00 82.69 82 ALA A CA 1
ATOM 637 C C . ALA A 1 82 ? 3.440 -4.385 -11.082 1.00 82.69 82 ALA A C 1
ATOM 639 O O . ALA A 1 82 ? 2.986 -5.483 -11.404 1.00 82.69 82 ALA A O 1
ATOM 640 N N . LEU A 1 83 ? 3.129 -3.815 -9.915 1.00 86.88 83 LEU A N 1
ATOM 641 C CA . LEU A 1 83 ? 2.119 -4.376 -9.027 1.00 86.88 83 LEU A CA 1
ATOM 642 C C . LEU A 1 83 ? 0.739 -4.204 -9.664 1.00 86.88 83 LEU A C 1
ATOM 644 O O . LEU A 1 83 ? 0.391 -3.122 -10.127 1.00 86.88 83 LEU A O 1
ATOM 648 N N . SER A 1 84 ? -0.067 -5.265 -9.668 1.00 86.69 84 SER A N 1
ATOM 649 C CA . SER A 1 84 ? -1.465 -5.176 -10.106 1.00 86.69 84 SER A CA 1
ATOM 650 C C . SER A 1 84 ? -2.370 -4.762 -8.949 1.00 86.69 84 SER A C 1
ATOM 652 O O . SER A 1 84 ? -3.276 -3.949 -9.124 1.00 86.69 84 SER A O 1
ATOM 654 N N . TYR A 1 85 ? -2.102 -5.316 -7.767 1.00 89.81 85 TYR A N 1
ATOM 655 C CA . TYR A 1 85 ? -2.882 -5.135 -6.553 1.00 89.81 85 TYR A CA 1
ATOM 656 C C . TYR A 1 85 ? -1.960 -4.972 -5.348 1.00 89.81 85 TYR A C 1
ATOM 658 O O . TYR A 1 85 ? -0.858 -5.525 -5.310 1.00 89.81 85 TYR A O 1
ATOM 666 N N . THR A 1 86 ? -2.428 -4.245 -4.342 1.00 94.12 86 THR A N 1
ATOM 667 C CA . THR A 1 86 ? -1.766 -4.173 -3.038 1.00 94.12 86 THR A CA 1
ATOM 668 C C . THR A 1 86 ? -2.795 -4.061 -1.927 1.00 94.12 86 THR A C 1
ATOM 670 O O . THR A 1 86 ? -3.886 -3.531 -2.143 1.00 94.12 86 THR A O 1
ATOM 673 N N . SER A 1 87 ? -2.441 -4.554 -0.747 1.00 95.75 87 SER A N 1
ATOM 674 C CA . SER A 1 87 ? -3.349 -4.679 0.390 1.00 95.75 87 SER A CA 1
ATOM 675 C C . SER A 1 87 ? -2.732 -4.153 1.701 1.00 95.75 87 SER A C 1
ATOM 677 O O . SER A 1 87 ? -2.526 -4.884 2.666 1.00 95.75 87 SER A O 1
ATOM 679 N N . PRO A 1 88 ? -2.328 -2.872 1.744 1.00 96.56 88 PRO A N 1
ATOM 680 C CA . PRO A 1 88 ? -1.699 -2.302 2.923 1.00 96.56 88 PRO A CA 1
ATOM 681 C C . PRO A 1 88 ? -2.727 -2.018 4.019 1.00 96.56 88 PRO A C 1
ATOM 683 O O . PRO A 1 88 ? -3.887 -1.703 3.750 1.00 96.56 88 PRO A O 1
ATOM 686 N N . ASN A 1 89 ? -2.295 -2.013 5.272 1.00 94.69 89 ASN A N 1
ATOM 687 C CA . ASN A 1 89 ? -3.001 -1.243 6.290 1.00 94.69 89 ASN A CA 1
ATOM 688 C C . ASN A 1 89 ? -2.744 0.266 6.119 1.00 94.69 89 ASN A C 1
ATOM 690 O O . ASN A 1 89 ? -1.899 0.701 5.332 1.00 94.69 89 ASN A O 1
ATOM 694 N N . LEU A 1 90 ? -3.471 1.098 6.867 1.00 94.31 90 LEU A N 1
ATOM 695 C CA . LEU A 1 90 ? -3.345 2.551 6.739 1.00 94.31 90 LEU A CA 1
ATOM 696 C C . LEU A 1 90 ? -1.925 3.081 7.013 1.00 94.31 90 LEU A C 1
ATOM 698 O O . LEU A 1 90 ? -1.471 3.994 6.326 1.00 94.31 90 LEU A O 1
ATOM 702 N N . ALA A 1 91 ? -1.216 2.515 7.991 1.00 94.25 91 ALA A N 1
ATOM 703 C CA . ALA A 1 91 ? 0.141 2.944 8.323 1.00 94.25 91 ALA A CA 1
ATOM 704 C C . ALA A 1 91 ? 1.121 2.612 7.189 1.00 94.25 91 ALA A C 1
ATOM 706 O O . ALA A 1 91 ? 1.914 3.460 6.785 1.00 94.25 91 ALA A O 1
ATOM 707 N N . GLU A 1 92 ? 1.015 1.411 6.624 1.00 96.25 92 GLU A N 1
ATOM 708 C CA . GLU A 1 92 ? 1.816 0.979 5.478 1.00 96.25 92 GLU A CA 1
ATOM 709 C C . GLU A 1 92 ? 1.536 1.830 4.238 1.00 96.25 92 GLU A C 1
ATOM 711 O O . GLU A 1 92 ? 2.475 2.237 3.555 1.00 96.25 92 GLU A O 1
ATOM 716 N N . LEU A 1 93 ? 0.268 2.169 3.978 1.00 96.38 93 LEU A N 1
ATOM 717 C CA . LEU A 1 93 ? -0.118 3.047 2.871 1.00 96.38 93 LEU A CA 1
ATOM 718 C C . LEU A 1 93 ? 0.515 4.441 2.997 1.00 96.38 93 LEU A C 1
ATOM 720 O O . LEU A 1 93 ? 0.981 5.006 1.999 1.00 96.38 93 LEU A O 1
ATOM 724 N N . CYS A 1 94 ? 0.561 4.985 4.216 1.00 96.19 94 CYS A N 1
ATOM 725 C CA . CYS A 1 94 ? 1.284 6.221 4.502 1.00 96.19 94 CYS A CA 1
ATOM 726 C C . CYS A 1 94 ? 2.783 6.048 4.230 1.00 96.19 94 CYS A C 1
ATOM 728 O O . CYS A 1 94 ? 3.369 6.875 3.539 1.00 96.19 94 CYS A O 1
ATOM 730 N N . THR A 1 95 ? 3.408 4.960 4.685 1.00 95.50 95 THR A N 1
ATOM 731 C CA . THR A 1 95 ? 4.831 4.695 4.413 1.00 95.50 95 THR A CA 1
ATOM 732 C C . THR A 1 95 ? 5.137 4.594 2.914 1.00 95.50 95 THR A C 1
ATOM 734 O O . THR A 1 95 ? 6.142 5.142 2.455 1.00 95.50 95 THR A O 1
ATOM 737 N N . MET A 1 96 ? 4.268 3.951 2.131 1.00 95.88 96 MET A N 1
ATOM 738 C CA . MET A 1 96 ? 4.402 3.866 0.671 1.00 95.88 96 MET A CA 1
ATOM 739 C C . MET A 1 96 ? 4.384 5.260 0.027 1.00 95.88 96 MET A C 1
ATOM 741 O O . MET A 1 96 ? 5.292 5.599 -0.730 1.00 95.88 96 MET A O 1
ATOM 745 N N . ASN A 1 97 ? 3.395 6.093 0.376 1.00 96.81 97 ASN A N 1
ATOM 746 C CA . ASN A 1 97 ? 3.280 7.464 -0.136 1.00 96.81 97 ASN A CA 1
ATOM 747 C C . ASN A 1 97 ? 4.468 8.338 0.288 1.00 96.81 97 ASN A C 1
ATOM 749 O O . ASN A 1 97 ? 5.045 9.033 -0.544 1.00 96.81 97 ASN A O 1
ATOM 753 N N . HIS A 1 98 ? 4.887 8.245 1.551 1.00 95.69 98 HIS A N 1
ATOM 754 C CA . HIS A 1 98 ? 6.051 8.967 2.060 1.00 95.69 98 HIS A CA 1
ATOM 755 C C . HIS A 1 98 ? 7.328 8.606 1.288 1.00 95.69 98 HIS A C 1
ATOM 757 O O . HIS A 1 98 ? 8.107 9.485 0.930 1.00 95.69 98 HIS A O 1
ATOM 763 N N . THR A 1 99 ? 7.514 7.321 0.966 1.00 94.81 99 THR A N 1
ATOM 764 C CA . THR A 1 99 ? 8.665 6.840 0.179 1.00 94.81 99 THR A CA 1
ATOM 765 C C . THR A 1 99 ? 8.682 7.427 -1.235 1.00 94.81 99 THR A C 1
ATOM 767 O O . THR A 1 99 ? 9.750 7.716 -1.767 1.00 94.81 99 THR A O 1
ATOM 770 N N . LEU A 1 100 ? 7.506 7.657 -1.824 1.00 94.75 100 LEU A N 1
ATOM 771 C CA . LEU A 1 100 ? 7.350 8.334 -3.115 1.00 94.75 100 LEU A CA 1
ATOM 772 C C . LEU A 1 100 ? 7.479 9.868 -3.025 1.00 94.75 100 LEU A C 1
ATOM 774 O O . LEU A 1 100 ? 7.358 10.547 -4.043 1.00 94.75 100 LEU A O 1
ATOM 778 N N . GLY A 1 101 ? 7.695 10.430 -1.831 1.00 95.06 101 GLY A N 1
ATOM 779 C CA . GLY A 1 101 ? 7.709 11.878 -1.608 1.00 95.06 101 GLY A CA 1
ATOM 780 C C . GLY A 1 101 ? 6.325 12.529 -1.707 1.00 95.06 101 GLY A C 1
ATOM 781 O O . GLY A 1 101 ? 6.230 13.740 -1.909 1.00 95.06 101 GLY A O 1
ATOM 782 N N . LEU A 1 102 ? 5.253 11.741 -1.593 1.00 94.62 102 LEU A N 1
ATOM 783 C CA . LEU A 1 102 ? 3.876 12.222 -1.660 1.00 94.62 102 LEU A CA 1
ATOM 784 C C . LEU A 1 102 ? 3.403 12.730 -0.286 1.00 94.62 102 LEU A C 1
ATOM 786 O O . LEU A 1 102 ? 3.883 12.253 0.746 1.00 94.62 102 LEU A O 1
ATOM 790 N N . PRO A 1 103 ? 2.447 13.678 -0.242 1.00 93.69 103 PRO A N 1
ATOM 791 C CA . PRO A 1 103 ? 1.908 14.187 1.014 1.00 93.69 103 PRO A CA 1
ATOM 792 C C . PRO A 1 103 ? 1.248 13.082 1.844 1.00 93.69 103 PRO A C 1
ATOM 794 O O . PRO A 1 103 ? 0.371 12.365 1.365 1.00 93.69 103 PRO A O 1
ATOM 797 N N . THR A 1 104 ? 1.631 12.989 3.115 1.00 93.62 104 THR A N 1
ATOM 798 C CA . THR A 1 104 ? 1.076 12.033 4.082 1.00 93.62 104 THR A CA 1
ATOM 799 C C . THR A 1 104 ? 0.666 12.746 5.365 1.00 93.62 104 THR A C 1
ATOM 801 O O . THR A 1 104 ? 1.335 13.706 5.754 1.00 93.62 104 THR A O 1
ATOM 804 N N . PRO A 1 105 ? -0.398 12.296 6.051 1.00 91.94 105 PRO A N 1
ATOM 805 C CA . PRO A 1 105 ? -0.804 12.895 7.315 1.00 91.94 105 PRO A CA 1
ATOM 806 C C . PRO A 1 105 ? 0.262 12.664 8.398 1.00 91.94 105 PRO A C 1
ATOM 808 O O . PRO A 1 105 ? 0.863 11.593 8.468 1.00 91.94 105 PRO A O 1
ATOM 811 N N . THR A 1 106 ? 0.486 13.666 9.252 1.00 87.06 106 THR A N 1
ATOM 812 C CA . THR A 1 106 ? 1.440 13.579 10.375 1.00 87.06 106 THR A CA 1
ATOM 813 C C . THR A 1 106 ? 0.970 12.599 11.451 1.00 87.06 106 THR A C 1
ATOM 815 O O . THR A 1 106 ? 1.783 11.930 12.082 1.00 87.06 106 THR A O 1
ATOM 818 N N . GLU A 1 107 ? -0.347 12.490 11.639 1.00 90.38 107 GLU A N 1
ATOM 819 C CA . GLU A 1 107 ? -0.981 11.535 12.546 1.00 90.38 107 GLU A CA 1
ATOM 820 C C . GLU A 1 107 ? -2.007 10.688 11.795 1.00 90.38 107 GLU A C 1
ATOM 822 O O . GLU A 1 107 ? -2.707 11.174 10.907 1.00 90.38 107 GLU A O 1
ATOM 827 N N . LEU A 1 108 ? -2.112 9.409 12.160 1.00 88.12 108 LEU A N 1
ATOM 828 C CA . LEU A 1 108 ? -3.079 8.511 11.538 1.00 88.12 108 LEU A CA 1
ATOM 829 C C . LEU A 1 108 ? -4.510 8.878 11.965 1.00 88.12 108 LEU A C 1
ATOM 831 O O . LEU A 1 108 ? -4.768 8.993 13.170 1.00 88.12 108 LEU A O 1
ATOM 835 N N . PRO A 1 109 ? -5.449 9.014 11.010 1.00 90.81 109 PRO A N 1
ATOM 836 C CA . PRO A 1 109 ? -6.837 9.312 11.322 1.00 90.81 109 PRO A CA 1
ATOM 837 C C . PRO A 1 109 ? -7.467 8.175 12.132 1.00 90.81 109 PRO A C 1
ATOM 839 O O . PRO A 1 109 ? -7.207 6.993 11.894 1.00 90.81 109 PRO A O 1
ATOM 842 N N . ARG A 1 110 ? -8.293 8.548 13.115 1.00 86.31 110 ARG A N 1
ATOM 843 C CA . ARG A 1 110 ? -8.944 7.610 14.049 1.00 86.31 110 ARG A CA 1
ATOM 844 C C . ARG A 1 110 ? -10.456 7.535 13.865 1.00 86.31 110 ARG A C 1
ATOM 846 O O . ARG A 1 110 ? -11.062 6.554 14.286 1.00 86.31 110 ARG A O 1
ATOM 853 N N . SER A 1 111 ? -11.063 8.561 13.268 1.00 91.44 111 SER A N 1
ATOM 854 C CA . SER A 1 111 ? -12.485 8.568 12.939 1.00 91.44 111 SER A CA 1
ATOM 855 C C . SER A 1 111 ? -12.706 8.011 11.531 1.00 91.44 111 SER A C 1
ATOM 857 O O . SER A 1 111 ? -11.850 8.142 10.656 1.00 91.44 111 SER A O 1
ATOM 859 N N . LEU A 1 112 ? -13.865 7.390 11.300 1.00 90.38 112 LEU A N 1
ATOM 860 C CA . LEU A 1 112 ? -14.223 6.892 9.972 1.00 90.38 112 LEU A CA 1
ATOM 861 C C . LEU A 1 112 ? -14.302 8.031 8.944 1.00 90.38 112 LEU A C 1
ATOM 863 O O . LEU A 1 112 ? -13.894 7.845 7.805 1.00 90.38 112 LEU A O 1
ATOM 867 N N . GLU A 1 113 ? -14.788 9.205 9.346 1.00 92.50 113 GLU A N 1
ATOM 868 C CA . GLU A 1 113 ? -14.902 10.378 8.474 1.00 92.50 113 GLU A CA 1
ATOM 869 C C . GLU A 1 113 ? -13.528 10.850 7.980 1.00 92.50 113 GLU A C 1
ATOM 871 O O . GLU A 1 113 ? -13.316 10.982 6.772 1.00 92.50 113 GLU A O 1
ATOM 876 N N . ASP A 1 114 ? -12.557 10.981 8.889 1.00 92.62 114 ASP A N 1
ATOM 877 C CA . ASP A 1 114 ? -11.189 11.363 8.529 1.00 92.62 114 ASP A CA 1
ATOM 878 C C . ASP A 1 114 ? -10.523 10.300 7.644 1.00 92.62 114 ASP A C 1
ATOM 880 O O . ASP A 1 114 ? -9.813 10.624 6.690 1.00 92.62 114 ASP A O 1
ATOM 884 N N . VAL A 1 115 ? -10.769 9.015 7.929 1.00 93.81 115 VAL A N 1
ATOM 885 C CA . VAL A 1 115 ? -10.271 7.896 7.115 1.00 93.81 115 VAL A CA 1
ATOM 886 C C . VAL A 1 115 ? -10.845 7.956 5.697 1.00 93.81 115 VAL A C 1
ATOM 888 O O . VAL A 1 115 ? -10.089 7.827 4.732 1.00 93.81 115 VAL A O 1
ATOM 891 N N . LEU A 1 116 ? -12.151 8.197 5.549 1.00 91.44 116 LEU A N 1
ATOM 892 C CA . LEU A 1 116 ? -12.815 8.309 4.247 1.00 91.44 116 LEU A CA 1
ATOM 893 C C . LEU A 1 116 ? -12.344 9.535 3.449 1.00 91.44 116 LEU A C 1
ATOM 895 O O . LEU A 1 116 ? -12.307 9.472 2.222 1.00 91.44 116 LEU A O 1
ATOM 899 N N . GLY A 1 117 ? -11.934 10.620 4.113 1.00 90.94 117 GLY A N 1
ATOM 900 C CA . GLY A 1 117 ? -11.291 11.765 3.454 1.00 90.94 117 GLY A CA 1
ATOM 901 C C . GLY A 1 117 ? -9.824 11.510 3.072 1.00 90.94 117 GLY A C 1
ATOM 902 O O . GLY A 1 117 ? -9.352 11.945 2.016 1.00 90.94 117 GLY A O 1
ATOM 903 N N . CYS A 1 118 ? -9.092 10.781 3.914 1.00 94.38 118 CYS A N 1
ATOM 904 C CA . CYS A 1 118 ? -7.651 10.577 3.779 1.00 94.38 118 CYS A CA 1
ATOM 905 C C . CYS A 1 118 ? -7.287 9.469 2.777 1.00 94.38 118 CYS A C 1
ATOM 907 O O . CYS A 1 118 ? -6.487 9.691 1.864 1.00 94.38 118 CYS A O 1
ATOM 909 N N . VAL A 1 119 ? -7.877 8.278 2.914 1.00 95.00 119 VAL A N 1
ATOM 910 C CA . VAL A 1 119 ? -7.458 7.080 2.166 1.00 95.00 119 VAL A CA 1
ATOM 911 C C . VAL A 1 119 ? -7.578 7.237 0.648 1.00 95.00 119 VAL A C 1
ATOM 913 O O . VAL A 1 119 ? -6.616 6.893 -0.046 1.00 95.00 119 VAL A O 1
ATOM 916 N N . PRO A 1 120 ? -8.675 7.785 0.086 1.00 93.19 120 PRO A N 1
ATOM 917 C CA . PRO A 1 120 ? -8.766 7.992 -1.356 1.00 93.19 120 PRO A CA 1
ATOM 918 C C . PRO A 1 120 ? -7.664 8.911 -1.888 1.00 93.19 120 PRO A C 1
ATOM 920 O O . PRO A 1 120 ? -7.153 8.686 -2.982 1.00 93.19 120 PRO A O 1
ATOM 923 N N . THR A 1 121 ? -7.265 9.921 -1.109 1.00 94.50 121 THR A N 1
ATOM 924 C CA . THR A 1 121 ? -6.185 10.849 -1.472 1.00 94.50 121 THR A CA 1
ATOM 925 C C . THR A 1 121 ? -4.837 10.130 -1.537 1.00 94.50 121 THR A C 1
ATOM 927 O O . THR A 1 121 ? -4.095 10.331 -2.494 1.00 94.50 121 THR A O 1
ATOM 930 N N . LEU A 1 122 ? -4.561 9.231 -0.587 1.00 96.25 122 LEU A N 1
ATOM 931 C CA . LEU A 1 122 ? -3.346 8.405 -0.568 1.00 96.25 122 LEU A CA 1
ATOM 932 C C . LEU A 1 122 ? -3.331 7.318 -1.657 1.00 96.25 122 LEU A C 1
ATOM 934 O O . LEU A 1 122 ? -2.264 6.907 -2.109 1.00 96.25 122 LEU A O 1
ATOM 938 N N . CYS A 1 123 ? -4.498 6.818 -2.072 1.00 95.94 123 CYS A N 1
ATOM 939 C CA . CYS A 1 123 ? -4.588 5.762 -3.085 1.00 95.94 123 CYS A CA 1
ATOM 940 C C . CYS A 1 123 ? -4.486 6.298 -4.518 1.00 95.94 123 CYS A C 1
ATOM 942 O O . CYS A 1 123 ? -3.966 5.596 -5.381 1.00 95.94 123 CYS A O 1
ATOM 944 N N . ARG A 1 124 ? -4.971 7.519 -4.789 1.00 94.12 124 ARG A N 1
ATOM 945 C CA . ARG A 1 124 ? -5.032 8.092 -6.150 1.00 94.12 124 ARG A CA 1
ATOM 946 C C . ARG A 1 124 ? -3.712 7.997 -6.931 1.00 94.12 124 ARG A C 1
ATOM 948 O O . ARG A 1 124 ? -3.767 7.474 -8.039 1.00 94.12 124 ARG A O 1
ATOM 955 N N . PRO A 1 125 ? -2.549 8.410 -6.389 1.00 94.56 125 PRO A N 1
ATOM 956 C CA . PRO A 1 125 ? -1.283 8.332 -7.125 1.00 94.56 125 PRO A CA 1
ATOM 957 C C . PRO A 1 125 ? -0.859 6.890 -7.433 1.00 94.56 125 PRO A C 1
ATOM 959 O O . PRO A 1 125 ? -0.251 6.615 -8.462 1.00 94.56 125 PRO A O 1
ATOM 962 N N . LEU A 1 126 ? -1.203 5.943 -6.554 1.00 93.94 126 LEU A N 1
ATOM 963 C CA . LEU A 1 126 ? -0.890 4.528 -6.752 1.00 93.94 126 LEU A CA 1
ATOM 964 C C . LEU A 1 126 ? -1.763 3.910 -7.852 1.00 93.94 126 LEU A C 1
ATOM 966 O O . LEU A 1 126 ? -1.279 3.111 -8.652 1.00 93.94 126 LEU A O 1
ATOM 970 N N . LEU A 1 127 ? -3.036 4.308 -7.917 1.00 92.56 127 LEU A N 1
ATOM 971 C CA . LEU A 1 127 ? -4.018 3.828 -8.896 1.00 92.56 127 LEU A CA 1
ATOM 972 C C . LEU A 1 127 ? -3.748 4.291 -10.337 1.00 92.56 127 LEU A C 1
ATOM 974 O O . LEU A 1 127 ? -4.378 3.794 -11.268 1.00 92.56 127 LEU A O 1
ATOM 978 N N . GLU A 1 128 ? -2.792 5.198 -10.555 1.00 90.88 128 GLU A N 1
ATOM 979 C CA . GLU A 1 128 ? -2.293 5.488 -11.907 1.00 90.88 128 GLU A CA 1
ATOM 980 C C . GLU A 1 128 ? -1.612 4.260 -12.537 1.00 90.88 128 GLU A C 1
ATOM 982 O O . GLU A 1 128 ? -1.643 4.086 -13.759 1.00 90.88 128 GLU A O 1
ATOM 987 N N . HIS A 1 129 ? -1.046 3.384 -11.700 1.00 89.88 129 HIS A N 1
ATOM 988 C CA . HIS A 1 129 ? -0.322 2.185 -12.119 1.00 89.88 129 HIS A CA 1
ATOM 989 C C . HIS A 1 129 ? -0.965 0.879 -11.630 1.00 89.88 129 HIS A C 1
ATOM 991 O O . HIS A 1 129 ? -0.927 -0.117 -12.350 1.00 89.88 129 HIS A O 1
ATOM 997 N N . LEU A 1 130 ? -1.577 0.875 -10.443 1.00 89.62 130 LEU A N 1
ATOM 998 C CA . LEU A 1 130 ? -2.241 -0.294 -9.862 1.00 89.62 130 LEU A CA 1
ATOM 999 C C . LEU A 1 130 ? -3.717 -0.353 -10.274 1.00 89.62 130 LEU A C 1
ATOM 1001 O O . LEU A 1 130 ? -4.371 0.672 -10.440 1.00 89.62 130 LEU A O 1
ATOM 1005 N N . HIS A 1 131 ? -4.279 -1.559 -10.366 1.00 87.38 131 HIS A N 1
ATOM 1006 C CA . HIS A 1 131 ? -5.712 -1.732 -10.626 1.00 87.38 131 HIS A CA 1
ATOM 1007 C C . HIS A 1 131 ? -6.561 -1.461 -9.381 1.00 87.38 131 HIS A C 1
ATOM 1009 O O . HIS A 1 131 ? -7.624 -0.850 -9.475 1.00 87.38 131 HIS A O 1
ATOM 1015 N N . CYS A 1 132 ? -6.111 -1.938 -8.218 1.00 90.31 132 CYS A N 1
ATOM 1016 C CA . CYS A 1 132 ? -6.837 -1.758 -6.967 1.00 90.31 132 CYS A CA 1
ATOM 1017 C C . CYS A 1 132 ? -5.898 -1.778 -5.753 1.00 90.31 132 CYS A C 1
ATOM 1019 O O . CYS A 1 132 ? -4.921 -2.530 -5.700 1.00 90.31 132 CYS A O 1
ATOM 1021 N N . VAL A 1 133 ? -6.237 -0.955 -4.764 1.00 94.94 133 VAL A N 1
ATOM 1022 C CA . VAL A 1 133 ? -5.609 -0.879 -3.444 1.00 94.94 133 VAL A CA 1
ATOM 1023 C C . VAL A 1 133 ? -6.668 -1.254 -2.406 1.00 94.94 133 VAL A C 1
ATOM 1025 O O . VAL A 1 133 ? -7.694 -0.583 -2.296 1.00 94.94 133 VAL A O 1
ATOM 1028 N N . VAL A 1 134 ? -6.438 -2.331 -1.658 1.00 95.56 134 VAL A N 1
ATOM 1029 C CA . VAL A 1 134 ? -7.345 -2.820 -0.608 1.00 95.56 134 VAL A CA 1
ATOM 1030 C C . VAL A 1 134 ? -6.794 -2.397 0.748 1.00 95.56 134 VAL A C 1
ATOM 1032 O O . VAL A 1 134 ? -5.862 -2.998 1.262 1.00 95.56 134 VAL A O 1
ATOM 1035 N N . VAL A 1 135 ? -7.335 -1.336 1.335 1.00 96.12 135 VAL A N 1
ATOM 1036 C CA . VAL A 1 135 ? -6.785 -0.766 2.568 1.00 96.12 135 VAL A CA 1
ATOM 1037 C C . VAL A 1 135 ? -7.442 -1.395 3.785 1.00 96.12 135 VAL A C 1
ATOM 1039 O O . VAL A 1 135 ? -8.652 -1.257 3.980 1.00 96.12 135 VAL A O 1
ATOM 1042 N N . THR A 1 136 ? -6.654 -2.057 4.630 1.00 94.56 136 THR A N 1
ATOM 1043 C CA . THR A 1 136 ? -7.147 -2.630 5.889 1.00 94.56 136 THR A CA 1
ATOM 1044 C C . THR A 1 136 ? -7.135 -1.583 7.011 1.00 94.56 136 THR A C 1
ATOM 1046 O O . THR A 1 136 ? -6.142 -0.891 7.248 1.00 94.56 136 THR A O 1
ATOM 1049 N N . LEU A 1 137 ? -8.271 -1.428 7.700 1.00 93.69 137 LEU A N 1
ATOM 1050 C CA . LEU A 1 137 ? -8.514 -0.361 8.686 1.00 93.69 137 LEU A CA 1
ATOM 1051 C C . LEU A 1 137 ? -8.820 -0.918 10.091 1.00 93.69 137 LEU A C 1
ATOM 1053 O O . LEU A 1 137 ? -9.412 -0.241 10.935 1.00 93.69 137 LEU A O 1
ATOM 1057 N N . GLY A 1 138 ? -8.446 -2.174 10.350 1.00 89.56 138 GLY A N 1
ATOM 1058 C CA . GLY A 1 138 ? -8.719 -2.857 11.614 1.00 89.56 138 GLY A CA 1
ATOM 1059 C C . GLY A 1 138 ? -10.221 -2.954 11.899 1.00 89.56 138 GLY A C 1
ATOM 1060 O O . GLY A 1 138 ? -10.978 -3.495 11.097 1.00 89.56 138 GLY A O 1
ATOM 1061 N N . ALA A 1 139 ? -10.662 -2.413 13.039 1.00 90.12 139 ALA A N 1
ATOM 1062 C CA . ALA A 1 139 ? -12.067 -2.448 13.460 1.00 90.12 139 ALA A CA 1
ATOM 1063 C C . ALA A 1 139 ? -13.012 -1.629 12.559 1.00 90.12 139 ALA A C 1
ATOM 1065 O O . ALA A 1 139 ? -14.217 -1.865 12.577 1.00 90.12 139 ALA A O 1
ATOM 1066 N N . LEU A 1 140 ? -12.481 -0.691 11.765 1.00 88.88 140 LEU A N 1
ATOM 1067 C CA . LEU A 1 140 ? -13.261 0.100 10.805 1.00 88.88 140 LEU A CA 1
ATOM 1068 C C . LEU A 1 140 ? -13.524 -0.651 9.487 1.00 88.88 140 LEU A C 1
ATOM 1070 O O . LEU A 1 140 ? -14.223 -0.136 8.617 1.00 88.88 140 LEU A O 1
ATOM 1074 N N . GLY A 1 141 ? -12.989 -1.867 9.336 1.00 91.56 141 GLY A N 1
ATOM 1075 C CA . GLY A 1 141 ? -13.200 -2.717 8.170 1.00 91.56 141 GLY A CA 1
ATOM 1076 C C . GLY A 1 141 ? -12.131 -2.541 7.093 1.00 91.56 141 GLY A C 1
ATOM 1077 O O . GLY A 1 141 ? -10.937 -2.461 7.386 1.00 91.56 141 GLY A O 1
ATOM 1078 N N . VAL A 1 142 ? -12.564 -2.546 5.833 1.00 92.75 142 VAL A N 1
ATOM 1079 C CA . VAL A 1 142 ? -11.697 -2.494 4.649 1.00 92.75 142 VAL A CA 1
ATOM 1080 C C . VAL A 1 142 ? -12.252 -1.474 3.666 1.00 92.75 142 VAL A C 1
ATOM 1082 O O . VAL A 1 142 ? -13.456 -1.461 3.407 1.00 92.75 142 VAL A O 1
ATOM 1085 N N . LEU A 1 143 ? -11.374 -0.654 3.091 1.00 93.06 143 LEU A N 1
ATOM 1086 C CA . LEU A 1 143 ? -11.718 0.242 1.992 1.00 93.06 143 LEU A CA 1
ATOM 1087 C C . LEU A 1 143 ? -11.092 -0.272 0.696 1.00 93.06 143 LEU A C 1
ATOM 1089 O O . LEU A 1 143 ? -9.882 -0.466 0.617 1.00 93.06 143 LEU A O 1
ATOM 1093 N N . VAL A 1 144 ? -11.916 -0.487 -0.324 1.00 93.12 144 VAL A N 1
ATOM 1094 C CA . VAL A 1 144 ? -11.458 -0.930 -1.644 1.00 93.12 144 VAL A CA 1
ATOM 1095 C C . VAL A 1 144 ? -11.394 0.288 -2.558 1.00 93.12 144 VAL A C 1
ATOM 1097 O O . VAL A 1 144 ? -12.415 0.923 -2.816 1.00 93.12 144 VAL A O 1
ATOM 1100 N N . CYS A 1 145 ? -10.199 0.618 -3.038 1.00 91.31 145 CYS A N 1
ATOM 1101 C CA . CYS A 1 145 ? -9.950 1.757 -3.915 1.00 91.31 145 CYS A CA 1
ATOM 1102 C C . CYS A 1 145 ? -9.535 1.251 -5.300 1.00 91.31 145 CYS A C 1
ATOM 1104 O O . CYS A 1 145 ? -8.552 0.526 -5.414 1.00 91.31 145 CYS A O 1
ATOM 1106 N N . GLY A 1 146 ? -10.237 1.658 -6.354 1.00 88.06 146 GLY A N 1
ATOM 1107 C CA . GLY A 1 146 ? -9.924 1.299 -7.739 1.00 88.06 146 GLY A CA 1
ATOM 1108 C C . GLY A 1 146 ? -10.796 2.077 -8.721 1.00 88.06 146 GLY A C 1
ATOM 1109 O O . GLY A 1 146 ? -11.580 2.934 -8.305 1.00 88.06 146 GLY A O 1
ATOM 1110 N N . GLU A 1 147 ? -10.676 1.783 -10.017 1.00 80.19 147 GLU A N 1
ATOM 1111 C CA . GLU A 1 147 ? -11.630 2.302 -11.006 1.00 80.19 147 GLU A CA 1
ATOM 1112 C C . GLU A 1 147 ? -13.043 1.865 -10.626 1.00 80.19 147 GLU A C 1
ATOM 1114 O O . GLU A 1 147 ? -13.259 0.703 -10.299 1.00 80.19 147 GLU A O 1
ATOM 1119 N N . HIS A 1 148 ? -14.007 2.779 -10.663 1.00 71.44 148 HIS A N 1
ATOM 1120 C CA . HIS A 1 148 ? -15.386 2.470 -10.312 1.00 71.44 148 HIS A CA 1
ATOM 1121 C C . HIS A 1 148 ? -16.318 2.680 -11.504 1.00 71.44 148 HIS A C 1
ATOM 1123 O O . HIS A 1 148 ? -16.214 3.678 -12.217 1.00 71.44 148 HIS A O 1
ATOM 1129 N N . ASP A 1 149 ? -17.272 1.770 -11.670 1.00 65.56 149 ASP A N 1
ATOM 1130 C CA . ASP A 1 149 ? -18.406 1.927 -12.579 1.00 65.56 149 ASP A CA 1
ATOM 1131 C C . ASP A 1 149 ? -19.705 1.706 -11.795 1.00 65.56 149 ASP A C 1
ATOM 1133 O O . ASP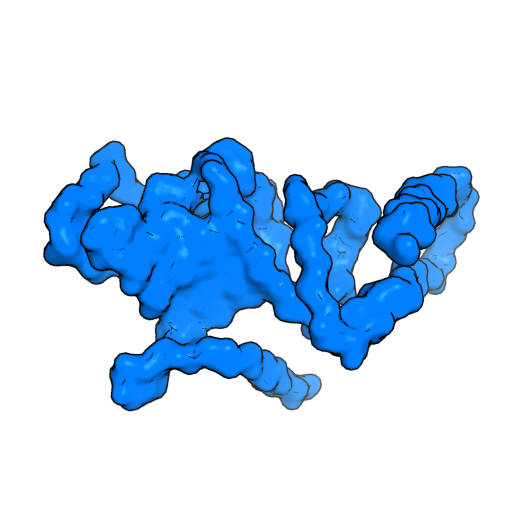 A 1 149 ? -19.808 0.785 -10.978 1.00 65.56 149 ASP A O 1
ATOM 1137 N N . ALA A 1 150 ? -20.671 2.605 -11.984 1.00 64.94 150 ALA A N 1
ATOM 1138 C CA . ALA A 1 150 ? -21.977 2.584 -11.317 1.00 64.94 150 ALA A CA 1
ATOM 1139 C C . ALA A 1 150 ? -21.952 2.355 -9.780 1.00 64.94 150 ALA A C 1
ATOM 1141 O O . ALA A 1 150 ? -22.865 1.750 -9.226 1.00 64.94 150 ALA A O 1
ATOM 1142 N N . GLY A 1 151 ? -20.919 2.838 -9.074 1.00 63.06 151 GLY A N 1
ATOM 1143 C CA . GLY A 1 151 ? -20.787 2.698 -7.613 1.00 63.06 151 GLY A CA 1
ATOM 1144 C C . GLY A 1 151 ? -20.109 1.408 -7.131 1.00 63.06 151 GLY A C 1
ATOM 1145 O O . GLY A 1 151 ? -20.010 1.189 -5.926 1.00 63.06 151 GLY A O 1
ATOM 1146 N N . THR A 1 152 ? -19.596 0.584 -8.046 1.00 62.66 152 THR A N 1
ATOM 1147 C CA . THR A 1 152 ? -18.844 -0.645 -7.741 1.00 62.66 152 THR A CA 1
ATOM 1148 C C . THR A 1 152 ? -17.403 -0.503 -8.209 1.00 62.66 152 THR A C 1
ATOM 1150 O O . THR A 1 152 ? -17.164 -0.007 -9.308 1.00 62.66 152 THR A O 1
ATOM 1153 N N . VAL A 1 153 ? -16.434 -0.959 -7.411 1.00 69.06 153 VAL A N 1
ATOM 1154 C CA . VAL A 1 153 ? -15.027 -0.994 -7.841 1.00 69.06 153 VAL A CA 1
ATOM 1155 C C . VAL A 1 153 ? -14.825 -2.140 -8.829 1.00 69.06 153 VAL A C 1
ATOM 1157 O O . VAL A 1 153 ? -15.152 -3.294 -8.546 1.00 69.06 153 VAL A O 1
ATOM 1160 N N . ASN A 1 154 ? -14.279 -1.821 -9.996 1.00 68.06 154 ASN A N 1
ATOM 1161 C CA . ASN A 1 154 ? -13.924 -2.772 -11.027 1.00 68.06 154 ASN A CA 1
ATOM 1162 C C . ASN A 1 154 ? -12.615 -3.482 -10.654 1.00 68.06 154 ASN A C 1
ATOM 1164 O O . ASN A 1 154 ? -11.533 -2.906 -10.712 1.00 68.06 154 ASN A O 1
ATOM 1168 N N . LEU A 1 155 ? -12.728 -4.757 -10.286 1.00 64.50 155 LEU A N 1
ATOM 1169 C CA . LEU A 1 155 ? -11.589 -5.629 -9.981 1.00 64.50 155 LEU A CA 1
ATOM 1170 C C . LEU A 1 155 ? -11.114 -6.439 -11.198 1.00 64.50 155 LEU A C 1
ATOM 1172 O O . LEU A 1 155 ? -10.262 -7.319 -11.065 1.00 64.50 155 LEU A O 1
ATOM 1176 N N . GLN A 1 156 ? -11.682 -6.208 -12.386 1.00 57.59 156 GLN A N 1
ATOM 1177 C CA . GLN A 1 156 ? -11.224 -6.890 -13.589 1.00 57.59 156 GLN A CA 1
ATOM 1178 C C . GLN A 1 156 ? -9.847 -6.359 -13.985 1.00 57.59 156 GLN A C 1
ATOM 1180 O O . GLN A 1 156 ? -9.604 -5.156 -14.022 1.00 57.59 156 GLN A O 1
ATOM 1185 N N . THR A 1 157 ? -8.943 -7.268 -14.344 1.00 54.34 157 THR A N 1
ATOM 1186 C CA . THR A 1 157 ? -7.654 -6.902 -14.935 1.00 54.34 157 THR A CA 1
ATOM 1187 C C . THR A 1 157 ? -7.896 -6.025 -16.163 1.00 54.34 157 THR A C 1
ATOM 1189 O O . THR A 1 157 ? -8.625 -6.464 -17.062 1.00 54.34 157 THR A O 1
ATOM 1192 N N . ARG A 1 158 ? -7.292 -4.825 -16.240 1.00 55.31 158 ARG A N 1
ATOM 1193 C CA . ARG A 1 158 ? -7.348 -4.006 -17.462 1.00 55.31 158 ARG A CA 1
ATOM 1194 C C . ARG A 1 158 ? -6.918 -4.886 -18.636 1.00 55.31 158 ARG A C 1
ATOM 1196 O O . ARG A 1 158 ? -5.772 -5.324 -18.709 1.00 55.31 158 ARG A O 1
ATOM 1203 N N . LYS A 1 159 ? -7.836 -5.163 -19.569 1.00 47.25 159 LYS A N 1
ATOM 1204 C CA . LYS A 1 159 ? -7.458 -5.702 -20.878 1.00 47.25 159 LYS A CA 1
ATOM 1205 C C . LYS A 1 159 ? -6.606 -4.613 -21.513 1.00 47.25 159 LYS A C 1
ATOM 1207 O O . LYS A 1 159 ? -7.153 -3.575 -21.882 1.00 47.25 159 LYS A O 1
ATOM 1212 N N . GLN A 1 160 ? -5.286 -4.799 -21.562 1.00 47.72 160 GLN A N 1
ATOM 1213 C CA . GLN A 1 160 ? -4.399 -3.870 -22.257 1.00 47.72 160 GLN A CA 1
ATOM 1214 C C . GLN A 1 160 ? -5.024 -3.551 -23.620 1.00 47.72 160 GLN A C 1
ATOM 1216 O O . GLN A 1 160 ? -5.341 -4.464 -24.391 1.00 47.72 160 GLN A O 1
ATOM 1221 N N . LYS A 1 161 ? -5.239 -2.260 -23.907 1.00 36.09 161 LYS A N 1
ATOM 1222 C CA . LYS A 1 161 ? -5.464 -1.810 -25.280 1.00 36.09 161 LYS A CA 1
ATOM 1223 C C . LYS A 1 161 ? -4.222 -2.248 -26.049 1.00 36.09 161 LYS A C 1
ATOM 1225 O O . LYS A 1 161 ? -3.169 -1.642 -25.893 1.00 36.09 161 LYS A O 1
ATOM 1230 N N . ARG A 1 162 ? -4.340 -3.336 -26.813 1.00 34.09 162 ARG A N 1
ATOM 1231 C CA . ARG A 1 162 ? -3.383 -3.666 -27.867 1.00 34.09 162 ARG A CA 1
ATOM 1232 C C . ARG A 1 162 ? -3.384 -2.468 -28.815 1.00 34.09 162 ARG A C 1
ATOM 1234 O O . ARG A 1 162 ? -4.378 -2.263 -29.510 1.00 34.09 162 ARG A O 1
ATOM 1241 N N . VAL A 1 163 ? -2.345 -1.644 -28.721 1.00 34.97 163 VAL A N 1
ATOM 1242 C CA . VAL A 1 163 ? -1.990 -0.654 -29.743 1.00 34.97 163 VAL A CA 1
ATOM 1243 C C . VAL A 1 163 ? -1.248 -1.390 -30.845 1.00 34.97 163 VAL A C 1
ATOM 1245 O O . VAL A 1 163 ? -0.407 -2.249 -30.493 1.00 34.97 163 VAL A O 1
#

Radius of gyration: 18.46 Å; chains: 1; bounding box: 52×48×44 Å